Protein AF-A0A2H0PJI7-F1 (afdb_monomer_lite)

Secondary structure (DSSP, 8-state):
------EETTEEPPPHHHHHHHHHHHIIIIIT---HHHHHHHHHHTTPPPTT--SS--HHHHHHHHHHHHHT-

Sequence (73 aa):
MKYSTKKVRGKIVPHLAEQRVIKTIMDMRDRHGLSFQKIADFFSGIGIPTKRKQRKWNKEVIRCIYGNAQINQ

pLDDT: mean 72.45, std 16.97, range [38.22, 91.25]

Radius of gyration: 12.83 Å; chains: 1; bounding box: 35×26×31 Å

Structure (mmCIF, N/CA/C/O backbone):
data_AF-A0A2H0PJI7-F1
#
_entry.id   AF-A0A2H0PJI7-F1
#
loop_
_atom_site.group_PDB
_atom_site.id
_atom_site.type_symbol
_atom_site.label_atom_id
_atom_site.label_alt_id
_atom_site.label_comp_id
_atom_site.label_asym_id
_atom_site.label_entity_id
_atom_site.label_seq_id
_atom_site.pdbx_PDB_ins_code
_atom_site.Cartn_x
_atom_site.Cartn_y
_atom_site.Cartn_z
_atom_site.occupancy
_atom_site.B_iso_or_equiv
_atom_site.auth_seq_id
_atom_site.auth_comp_id
_atom_site.auth_asym_id
_atom_site.auth_atom_id
_atom_sit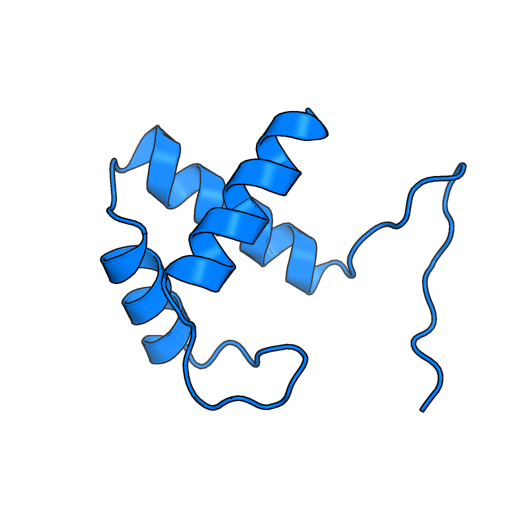e.pdbx_PDB_model_num
ATOM 1 N N . MET A 1 1 ? -25.412 1.934 9.685 1.00 40.34 1 MET A N 1
ATOM 2 C CA . MET A 1 1 ? -24.057 1.453 10.040 1.00 40.34 1 MET A CA 1
ATOM 3 C C . MET A 1 1 ? -23.164 2.657 10.298 1.00 40.34 1 MET A C 1
ATOM 5 O O . MET A 1 1 ? -22.789 3.356 9.366 1.00 40.34 1 MET A O 1
ATOM 9 N N . LYS A 1 2 ? -22.947 2.968 11.579 1.00 38.28 2 LYS A N 1
ATOM 10 C CA . LYS A 1 2 ? -22.208 4.139 12.067 1.00 38.28 2 LYS A CA 1
ATOM 11 C C . LYS A 1 2 ? -20.725 3.761 12.093 1.00 38.28 2 LYS A C 1
ATOM 13 O O . LYS A 1 2 ? -20.333 2.918 12.891 1.00 38.28 2 LYS A O 1
ATOM 18 N N . TYR A 1 3 ? -19.921 4.319 11.193 1.00 45.19 3 TYR A N 1
ATOM 19 C CA . TYR A 1 3 ? -18.473 4.115 11.211 1.00 45.19 3 TYR A CA 1
ATOM 20 C C . TYR A 1 3 ? -17.916 4.812 12.451 1.00 45.19 3 TYR A C 1
ATOM 22 O O . TYR A 1 3 ? -17.879 6.039 12.514 1.00 45.19 3 TYR A O 1
ATOM 30 N N . SER A 1 4 ? -17.545 4.030 13.461 1.00 43.06 4 SER A N 1
ATOM 31 C CA . SER A 1 4 ? -16.891 4.502 14.676 1.00 43.06 4 SER A CA 1
ATOM 32 C C . SER A 1 4 ? -15.496 5.021 14.327 1.00 43.06 4 SER A C 1
ATOM 34 O O . SER A 1 4 ? -14.504 4.295 14.352 1.00 43.06 4 SER A O 1
ATOM 36 N N . THR A 1 5 ? -15.431 6.289 13.940 1.00 43.84 5 THR A N 1
ATOM 37 C CA . THR A 1 5 ? -14.205 7.071 13.840 1.00 43.84 5 THR A CA 1
ATOM 38 C C . THR A 1 5 ? -13.623 7.237 15.240 1.00 43.84 5 THR A C 1
ATOM 40 O O . THR A 1 5 ? -14.260 7.795 16.132 1.00 43.84 5 THR A O 1
ATOM 43 N N . LYS A 1 6 ? -12.396 6.757 15.463 1.00 43.75 6 LYS A N 1
ATOM 44 C CA . LYS A 1 6 ? -11.673 7.056 16.701 1.00 43.75 6 LYS A CA 1
ATOM 45 C C . LYS A 1 6 ? -11.019 8.428 16.525 1.00 43.75 6 LYS A C 1
ATOM 47 O O . LYS A 1 6 ? -9.969 8.544 15.900 1.00 43.75 6 LYS A O 1
ATOM 52 N N . LYS A 1 7 ? -11.667 9.486 17.024 1.00 40.53 7 LYS A N 1
ATOM 53 C CA . LYS A 1 7 ? -11.031 10.804 17.154 1.00 40.53 7 LYS A CA 1
ATOM 54 C C . LYS A 1 7 ? -9.936 10.689 18.212 1.00 40.53 7 LYS A C 1
ATOM 56 O O . LYS A 1 7 ? -10.233 10.591 19.397 1.00 40.53 7 LYS A O 1
ATOM 61 N N . VAL A 1 8 ? -8.678 10.715 17.791 1.00 46.03 8 VAL A N 1
ATOM 62 C CA . VAL A 1 8 ? -7.540 10.908 18.695 1.00 46.03 8 VAL A CA 1
ATOM 63 C C . VAL A 1 8 ? -6.922 12.252 18.325 1.00 46.03 8 VAL A C 1
ATOM 65 O O . VAL A 1 8 ? -6.453 12.428 17.204 1.00 46.03 8 VAL A O 1
ATOM 68 N N . ARG A 1 9 ? -6.991 13.225 19.246 1.00 38.22 9 ARG A N 1
ATOM 69 C CA . ARG A 1 9 ? -6.403 14.575 19.105 1.00 38.22 9 ARG A CA 1
ATOM 70 C C . ARG A 1 9 ? -6.778 15.317 17.807 1.00 38.22 9 ARG A C 1
ATOM 72 O O . ARG A 1 9 ? -5.916 15.832 17.107 1.00 38.22 9 ARG A O 1
ATOM 79 N N . GLY A 1 10 ? -8.066 1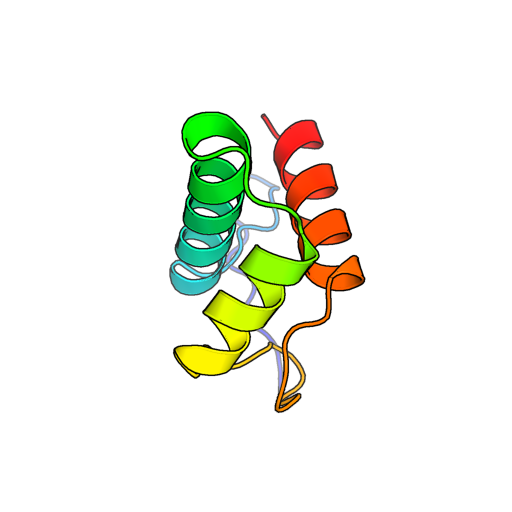5.349 17.458 1.00 45.12 10 GLY A N 1
ATOM 80 C CA . GLY A 1 10 ? -8.568 16.168 16.342 1.00 45.12 10 GLY A CA 1
ATOM 81 C C . GLY A 1 10 ? -8.266 15.653 14.927 1.00 45.12 10 GLY A C 1
ATOM 82 O O . GLY A 1 10 ? -8.748 16.248 13.969 1.00 45.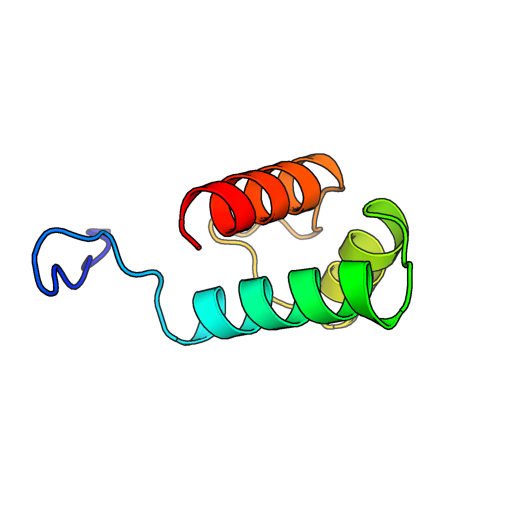12 10 GLY A O 1
ATOM 83 N N . LYS A 1 11 ? -7.549 14.531 14.768 1.00 43.06 11 LYS A N 1
ATOM 84 C CA . LYS A 1 11 ? -7.270 13.916 13.460 1.00 43.06 11 LYS A CA 1
ATOM 85 C C . LYS A 1 11 ? -8.202 12.724 13.209 1.00 43.06 11 LYS A C 1
ATOM 87 O O . LYS A 1 11 ? -8.448 11.911 14.102 1.00 43.06 11 LYS A O 1
ATOM 92 N N . ILE A 1 12 ? -8.746 12.623 11.994 1.00 46.22 12 ILE A N 1
ATOM 93 C CA . ILE A 1 12 ? -9.517 11.456 11.540 1.00 46.22 12 ILE A CA 1
ATOM 94 C C . ILE A 1 12 ? -8.501 10.350 11.255 1.00 46.22 12 ILE A C 1
ATOM 96 O O . ILE A 1 12 ? -7.883 10.336 10.196 1.00 46.22 12 ILE A O 1
ATOM 100 N N . VAL A 1 13 ? -8.274 9.461 12.221 1.00 46.75 13 VAL A N 1
ATOM 101 C CA . VAL A 1 13 ? -7.291 8.383 12.070 1.00 46.75 13 VAL A CA 1
ATOM 102 C C . VAL A 1 13 ? -7.958 7.182 11.383 1.00 46.75 13 VAL A C 1
ATOM 104 O O . VAL A 1 13 ? -8.952 6.668 11.906 1.00 46.75 13 VAL A O 1
ATOM 107 N N . PRO A 1 14 ? -7.445 6.721 10.226 1.00 53.88 14 PRO A N 1
ATOM 108 C CA . PRO A 1 14 ? -7.901 5.487 9.594 1.00 53.88 14 PRO A CA 1
ATOM 109 C C . PRO A 1 14 ? -7.668 4.279 10.519 1.00 53.88 14 PRO A C 1
ATOM 111 O O . PRO A 1 14 ? -6.709 4.262 11.290 1.00 53.88 14 PRO A O 1
ATOM 114 N N . HIS A 1 15 ? -8.519 3.251 10.450 1.00 63.97 15 HIS A N 1
ATOM 115 C CA . HIS A 1 15 ? -8.343 2.015 11.235 1.00 63.97 15 HIS A CA 1
ATOM 116 C C . HIS A 1 15 ? -6.963 1.384 10.938 1.00 63.97 15 HIS A C 1
ATOM 118 O O . HIS A 1 15 ? -6.435 1.578 9.845 1.00 63.97 15 HIS A O 1
ATOM 124 N N . LEU A 1 16 ? -6.383 0.586 11.848 1.00 68.81 16 LEU A N 1
ATOM 125 C CA . LEU A 1 16 ? -5.037 -0.017 11.677 1.00 68.81 16 LEU A CA 1
ATOM 126 C C . LEU A 1 16 ? -4.821 -0.691 10.306 1.00 68.81 16 LEU A C 1
ATOM 128 O O . LEU A 1 16 ? -3.724 -0.659 9.753 1.00 68.81 16 LEU A O 1
ATOM 132 N N . ALA A 1 17 ? -5.876 -1.278 9.737 1.00 67.56 17 ALA A N 1
ATOM 133 C CA . ALA A 1 17 ? -5.858 -1.878 8.406 1.00 67.56 17 ALA A CA 1
ATOM 134 C C . ALA A 1 17 ? -5.622 -0.845 7.288 1.00 67.56 17 ALA A C 1
ATOM 136 O O . ALA A 1 17 ? -4.835 -1.083 6.380 1.00 67.56 17 ALA A O 1
ATOM 137 N N . GLU A 1 18 ? -6.250 0.325 7.372 1.00 73.31 18 GLU A N 1
ATOM 138 C CA . GLU A 1 18 ? -6.086 1.400 6.393 1.00 73.31 18 GLU A CA 1
ATOM 139 C C . GLU A 1 18 ? -4.705 2.050 6.493 1.00 73.31 18 GLU A C 1
ATOM 141 O O . GLU A 1 18 ? -4.100 2.363 5.472 1.00 73.31 18 GLU A O 1
ATOM 146 N N . GLN A 1 19 ? -4.164 2.189 7.708 1.00 78.25 19 GLN A N 1
ATOM 147 C CA . GLN A 1 19 ? -2.788 2.656 7.896 1.00 78.25 19 GLN A CA 1
ATOM 148 C C . GLN A 1 19 ? -1.769 1.701 7.271 1.00 78.25 19 GLN A C 1
ATOM 150 O O . GLN A 1 19 ? -0.812 2.154 6.645 1.00 78.25 19 GLN A O 1
ATOM 155 N N . ARG A 1 20 ? -1.981 0.382 7.396 1.00 81.50 20 ARG A N 1
ATOM 156 C CA . ARG A 1 20 ? -1.143 -0.617 6.716 1.00 81.50 20 ARG A CA 1
ATOM 157 C C . ARG A 1 20 ? -1.198 -0.443 5.204 1.00 81.50 20 ARG A C 1
ATOM 159 O O . ARG A 1 20 ? -0.149 -0.396 4.579 1.00 81.50 20 ARG A O 1
ATOM 166 N N . VAL A 1 21 ? -2.394 -0.273 4.640 1.00 82.62 21 VAL A N 1
ATOM 167 C CA . VAL A 1 21 ? -2.566 -0.035 3.199 1.00 82.62 21 VAL A CA 1
ATOM 168 C C . VAL A 1 21 ? -1.826 1.226 2.754 1.00 82.62 21 VAL A C 1
ATOM 170 O O . VAL A 1 21 ? -1.070 1.163 1.792 1.00 82.62 21 VAL A O 1
ATOM 173 N N . ILE A 1 22 ? -1.977 2.346 3.470 1.00 85.62 22 ILE A N 1
ATOM 174 C CA . ILE A 1 22 ? -1.271 3.599 3.155 1.00 85.62 22 ILE A CA 1
ATOM 175 C C . ILE A 1 22 ? 0.242 3.383 3.182 1.00 85.62 22 ILE A C 1
ATOM 177 O O . ILE A 1 22 ? 0.923 3.722 2.218 1.00 85.62 22 ILE A O 1
ATOM 181 N N . LYS A 1 23 ? 0.762 2.759 4.245 1.00 86.75 23 LYS A N 1
ATOM 182 C CA . LYS A 1 23 ? 2.194 2.476 4.378 1.00 86.75 23 LYS A CA 1
ATOM 183 C C . LYS A 1 23 ? 2.702 1.611 3.226 1.00 86.75 23 LYS A C 1
ATOM 185 O O . LYS A 1 23 ? 3.739 1.921 2.658 1.00 86.75 23 LYS A O 1
ATOM 190 N N . THR A 1 24 ? 1.966 0.566 2.855 1.00 88.00 24 THR A N 1
ATOM 191 C CA . THR A 1 24 ? 2.319 -0.305 1.730 1.00 88.00 24 THR A CA 1
ATOM 192 C C . THR A 1 24 ? 2.270 0.436 0.394 1.00 88.00 24 THR A C 1
ATOM 194 O O . THR A 1 24 ? 3.175 0.261 -0.410 1.00 88.00 24 THR A O 1
ATOM 197 N N . ILE A 1 25 ? 1.271 1.294 0.151 1.00 88.12 25 ILE A N 1
ATOM 198 C CA . ILE A 1 25 ? 1.196 2.112 -1.073 1.00 88.12 25 ILE A CA 1
ATOM 199 C C . ILE A 1 25 ? 2.408 3.042 -1.170 1.00 88.12 25 ILE A C 1
ATOM 201 O O . ILE A 1 25 ? 3.014 3.133 -2.235 1.00 88.12 25 ILE A O 1
ATOM 205 N N . MET A 1 26 ? 2.764 3.713 -0.071 1.00 88.38 26 MET A N 1
ATOM 206 C CA . MET A 1 26 ? 3.934 4.591 -0.025 1.00 88.38 26 MET A CA 1
ATOM 207 C C . MET A 1 26 ? 5.224 3.808 -0.255 1.00 88.38 26 MET A C 1
ATOM 209 O O . MET A 1 26 ? 6.015 4.185 -1.103 1.00 88.38 26 MET A O 1
ATOM 213 N N . ASP A 1 27 ? 5.407 2.677 0.423 1.00 89.38 27 ASP A N 1
ATOM 214 C CA . ASP A 1 27 ? 6.587 1.822 0.268 1.00 89.38 27 ASP A CA 1
ATOM 215 C C . ASP A 1 27 ? 6.735 1.310 -1.179 1.00 89.38 27 ASP A C 1
ATOM 217 O O . ASP A 1 27 ? 7.784 1.454 -1.804 1.00 89.38 27 ASP A O 1
ATOM 221 N N . MET A 1 28 ? 5.643 0.826 -1.774 1.00 88.31 28 MET A N 1
ATOM 222 C CA . MET A 1 28 ? 5.607 0.377 -3.168 1.00 88.31 28 MET A CA 1
ATOM 223 C C . MET A 1 28 ? 5.881 1.493 -4.178 1.00 88.31 28 MET A C 1
ATOM 225 O O . MET A 1 28 ? 6.457 1.240 -5.239 1.00 88.31 28 MET A O 1
ATOM 229 N N . ARG A 1 29 ? 5.456 2.722 -3.880 1.00 89.06 29 ARG A N 1
ATOM 230 C CA . ARG A 1 29 ? 5.653 3.865 -4.770 1.00 89.06 29 ARG A CA 1
ATOM 231 C C . ARG A 1 29 ? 7.054 4.454 -4.632 1.00 89.06 29 ARG A C 1
ATOM 233 O O . ARG A 1 29 ? 7.739 4.573 -5.641 1.00 89.06 29 ARG A O 1
ATOM 240 N N . ASP A 1 30 ? 7.459 4.794 -3.414 1.00 87.19 30 ASP A N 1
ATOM 241 C CA . ASP A 1 30 ? 8.707 5.496 -3.116 1.00 87.19 30 ASP A CA 1
ATOM 242 C C . ASP A 1 30 ? 9.928 4.571 -3.141 1.00 87.19 30 ASP A C 1
ATOM 244 O O . ASP A 1 30 ? 10.967 4.961 -3.662 1.00 87.19 30 ASP A O 1
ATOM 248 N N . ARG A 1 31 ? 9.828 3.334 -2.629 1.00 83.62 31 ARG A N 1
ATOM 249 C CA . ARG A 1 31 ? 10.980 2.409 -2.598 1.00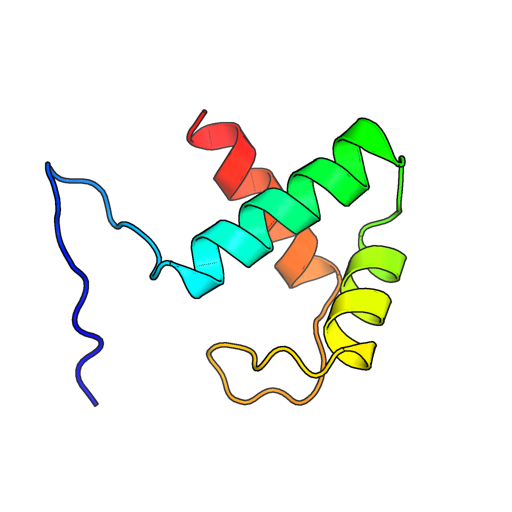 83.62 31 ARG A CA 1
ATOM 250 C C . ARG A 1 31 ? 11.099 1.557 -3.849 1.00 83.62 31 ARG A C 1
ATOM 252 O O . ARG A 1 31 ? 12.202 1.322 -4.326 1.00 83.62 31 ARG A O 1
ATOM 259 N N . HIS A 1 32 ? 9.973 1.079 -4.374 1.00 82.94 32 HIS A N 1
ATOM 260 C CA . HIS A 1 32 ? 9.965 0.159 -5.516 1.00 82.94 32 HIS A CA 1
ATOM 261 C C . HIS A 1 32 ? 9.669 0.837 -6.861 1.00 82.94 32 HIS A C 1
ATOM 263 O O . HIS A 1 32 ? 9.725 0.176 -7.897 1.00 82.94 32 HIS A O 1
ATOM 269 N N . GLY A 1 33 ? 9.327 2.131 -6.875 1.00 91.25 33 GLY A N 1
ATOM 270 C CA . GLY A 1 33 ? 9.039 2.868 -8.110 1.00 91.25 33 GLY A CA 1
ATOM 271 C C . GLY A 1 33 ? 7.817 2.350 -8.877 1.00 91.25 33 GLY A C 1
ATOM 272 O O . GLY A 1 33 ? 7.678 2.611 -10.075 1.00 91.25 33 GLY A O 1
ATOM 273 N N . LEU A 1 34 ? 6.921 1.593 -8.231 1.00 89.75 34 LEU A N 1
ATOM 274 C CA . LEU A 1 34 ? 5.789 0.972 -8.916 1.00 89.75 34 LEU A CA 1
ATOM 275 C C . LEU A 1 34 ? 4.782 2.028 -9.390 1.00 89.75 34 LEU A C 1
ATOM 277 O O . LEU A 1 34 ? 4.559 3.071 -8.765 1.00 89.75 34 LEU A O 1
ATOM 281 N N . SER A 1 35 ? 4.140 1.755 -10.527 1.00 90.75 35 SER A N 1
ATOM 282 C CA . SER A 1 35 ? 3.045 2.587 -11.021 1.00 90.75 35 SER A CA 1
ATOM 283 C C . SER A 1 35 ? 1.787 2.373 -10.178 1.00 90.75 35 SER A C 1
ATOM 285 O O . SER A 1 35 ? 1.533 1.276 -9.680 1.00 90.75 35 SER A O 1
ATOM 287 N N . PHE A 1 36 ? 0.944 3.403 -10.065 1.00 89.38 36 PHE A N 1
ATOM 288 C CA . PHE A 1 36 ? -0.323 3.303 -9.328 1.00 89.38 36 PHE A CA 1
ATOM 289 C C . PHE A 1 36 ? -1.240 2.186 -9.852 1.00 89.38 36 PHE A C 1
ATOM 291 O O . PHE A 1 36 ? -2.005 1.615 -9.081 1.00 89.38 36 PHE A O 1
ATOM 298 N N . GLN A 1 37 ? -1.134 1.855 -11.144 1.00 88.94 37 GLN A 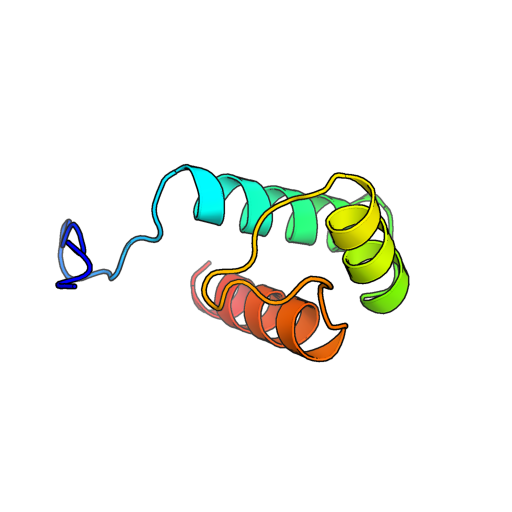N 1
ATOM 299 C CA . GLN A 1 37 ? -1.840 0.727 -11.750 1.00 88.94 37 GLN A CA 1
ATOM 300 C C . GLN A 1 37 ? -1.344 -0.609 -11.181 1.00 88.94 37 GLN A C 1
ATOM 302 O O . GLN A 1 37 ? -2.151 -1.365 -10.656 1.00 88.94 37 GLN A O 1
ATOM 307 N N . LYS A 1 38 ? -0.024 -0.853 -11.173 1.00 88.38 38 LYS A N 1
ATOM 308 C CA . LYS A 1 38 ? 0.555 -2.083 -10.603 1.00 88.38 38 LYS A CA 1
ATOM 309 C C . LYS A 1 38 ? 0.226 -2.248 -9.123 1.00 88.38 38 LYS A C 1
ATOM 311 O O . LYS A 1 38 ? -0.038 -3.354 -8.669 1.00 88.38 38 LYS A O 1
ATOM 316 N N . ILE A 1 39 ? 0.221 -1.143 -8.381 1.00 89.38 39 ILE A N 1
ATOM 317 C CA . ILE A 1 39 ? -0.171 -1.142 -6.971 1.00 89.38 39 ILE A CA 1
ATOM 318 C C . ILE A 1 39 ? -1.648 -1.551 -6.846 1.00 89.38 39 ILE A C 1
ATOM 320 O O . ILE A 1 39 ? -1.974 -2.441 -6.068 1.00 89.38 39 ILE A O 1
ATOM 324 N N . ALA A 1 40 ? -2.546 -0.979 -7.653 1.00 87.62 40 ALA A N 1
ATOM 325 C CA . ALA A 1 40 ? -3.961 -1.358 -7.657 1.00 87.62 40 ALA A CA 1
ATOM 326 C C . ALA A 1 40 ? -4.189 -2.836 -8.034 1.00 87.62 40 ALA A C 1
ATOM 328 O O . ALA A 1 40 ? -5.013 -3.509 -7.408 1.00 87.62 40 ALA A O 1
ATOM 329 N N . ASP A 1 41 ? -3.444 -3.355 -9.010 1.00 87.56 41 ASP A N 1
ATOM 330 C CA . ASP A 1 41 ? -3.505 -4.764 -9.409 1.00 87.56 41 ASP A CA 1
ATOM 331 C C . ASP A 1 41 ? -3.014 -5.679 -8.280 1.00 87.56 41 ASP A C 1
ATOM 333 O O . ASP A 1 41 ? -3.676 -6.664 -7.956 1.00 87.56 41 ASP A O 1
ATOM 337 N N . PHE A 1 42 ? -1.926 -5.300 -7.600 1.00 87.56 42 PHE A N 1
ATOM 338 C CA . PHE A 1 42 ? -1.429 -6.006 -6.420 1.00 87.56 42 PHE A CA 1
ATOM 339 C C . PHE A 1 42 ? -2.492 -6.073 -5.319 1.00 87.56 42 PHE A C 1
ATOM 341 O O . PHE A 1 42 ? -2.840 -7.163 -4.871 1.00 87.56 42 PHE A O 1
ATOM 348 N N . PHE A 1 43 ? -3.073 -4.930 -4.935 1.00 82.81 43 PHE A N 1
ATOM 349 C CA . PHE A 1 43 ? -4.114 -4.861 -3.903 1.00 82.81 43 PHE A CA 1
ATOM 350 C C . PHE A 1 43 ? -5.388 -5.634 -4.271 1.00 82.81 43 PHE A C 1
ATOM 352 O O . PHE A 1 43 ? -6.046 -6.199 -3.394 1.00 82.81 43 PHE A O 1
ATOM 359 N N . SER A 1 44 ? -5.725 -5.682 -5.561 1.00 82.25 44 SER A N 1
ATOM 360 C CA . SER A 1 44 ? -6.841 -6.481 -6.072 1.00 82.25 44 SER A CA 1
ATOM 361 C C . SER A 1 44 ? -6.539 -7.982 -6.035 1.00 82.25 44 SER A C 1
ATOM 363 O O . SER A 1 44 ? -7.431 -8.763 -5.717 1.00 82.25 44 SER A O 1
ATOM 365 N N . GLY A 1 45 ? -5.297 -8.385 -6.317 1.00 80.75 45 GLY A N 1
ATOM 366 C CA . GLY A 1 45 ? -4.863 -9.785 -6.315 1.00 80.75 45 GLY A CA 1
ATOM 367 C C . GLY A 1 45 ? -4.776 -10.404 -4.919 1.00 80.75 45 GLY A C 1
ATOM 368 O O . GLY A 1 45 ? -5.125 -11.565 -4.742 1.00 80.75 45 GLY A O 1
ATOM 369 N N . ILE A 1 46 ? -4.385 -9.622 -3.909 1.00 80.19 46 ILE A N 1
ATOM 370 C CA . ILE A 1 46 ? -4.298 -10.089 -2.512 1.00 80.19 46 ILE A CA 1
ATOM 371 C C . ILE A 1 46 ? -5.646 -10.079 -1.770 1.00 80.19 46 ILE A C 1
ATOM 373 O O . ILE A 1 46 ? -5.707 -10.444 -0.598 1.00 80.19 46 ILE A O 1
ATOM 377 N N . GLY A 1 47 ? -6.726 -9.631 -2.421 1.00 69.94 47 GLY A N 1
ATOM 378 C CA . GLY A 1 47 ? -8.076 -9.670 -1.857 1.00 69.94 47 GLY A CA 1
ATOM 379 C C . GLY A 1 47 ? -8.328 -8.681 -0.716 1.00 69.94 47 GLY A C 1
ATOM 380 O O . GLY A 1 47 ? -9.211 -8.924 0.107 1.00 69.94 47 GLY A O 1
ATOM 381 N N . ILE A 1 48 ? -7.591 -7.561 -0.640 1.00 71.19 48 ILE A N 1
ATOM 382 C CA . ILE A 1 48 ? -7.846 -6.554 0.400 1.00 71.19 48 ILE A CA 1
ATOM 383 C C . ILE A 1 48 ? -9.205 -5.880 0.139 1.00 71.19 48 ILE A C 1
ATOM 385 O O . ILE A 1 48 ? -9.376 -5.230 -0.900 1.00 71.19 48 ILE A O 1
ATOM 389 N N . PRO A 1 49 ? -10.168 -5.979 1.077 1.00 65.69 49 PRO A N 1
ATOM 390 C CA . PRO A 1 49 ? -11.505 -5.445 0.883 1.00 65.69 49 PRO A CA 1
ATOM 391 C C . PRO A 1 49 ? -11.480 -3.917 0.864 1.00 65.69 49 PRO A C 1
ATOM 393 O O . PRO A 1 49 ? -10.973 -3.262 1.775 1.00 65.69 49 PRO A O 1
ATOM 396 N N . THR A 1 50 ? -12.076 -3.333 -0.172 1.00 68.38 50 THR A N 1
ATOM 397 C CA . THR A 1 50 ? -12.282 -1.885 -0.233 1.00 68.38 50 THR A CA 1
ATOM 398 C C . THR A 1 50 ? -13.436 -1.477 0.687 1.00 68.38 50 THR A C 1
ATOM 400 O O . THR A 1 50 ? -14.414 -2.211 0.860 1.00 68.38 50 THR A O 1
ATOM 403 N N . LYS A 1 51 ? -13.377 -0.254 1.230 1.00 62.28 51 LYS A N 1
ATOM 404 C CA . LYS A 1 51 ? -14.433 0.331 2.084 1.00 62.28 51 LYS A CA 1
ATOM 405 C C . LYS A 1 51 ? -15.848 0.238 1.491 1.00 62.28 51 LYS A C 1
ATOM 407 O O . LYS A 1 51 ? -16.816 0.198 2.241 1.00 62.28 51 LYS A O 1
ATOM 412 N N . ARG A 1 52 ? -15.984 0.205 0.160 1.00 59.47 52 ARG A N 1
ATOM 413 C CA . ARG A 1 52 ? -17.276 0.130 -0.547 1.00 59.47 52 ARG A CA 1
ATOM 414 C C . ARG A 1 52 ? -17.675 -1.284 -0.993 1.00 59.47 52 ARG A C 1
ATOM 416 O O . ARG A 1 52 ? -18.561 -1.406 -1.831 1.00 59.47 52 ARG A O 1
ATOM 423 N N . LYS A 1 53 ? -17.036 -2.348 -0.480 1.00 56.22 53 LYS A N 1
ATOM 424 C CA . LYS A 1 53 ? -17.204 -3.731 -0.985 1.00 56.22 53 LYS A CA 1
ATOM 425 C C . LYS A 1 53 ? -16.992 -3.847 -2.507 1.00 56.22 53 LYS A C 1
ATOM 427 O O . LYS A 1 53 ? -17.498 -4.770 -3.141 1.00 56.22 53 LYS A O 1
ATOM 432 N N . GLN A 1 54 ? -16.251 -2.920 -3.118 1.00 58.28 54 GLN A N 1
ATOM 433 C CA . GLN A 1 54 ? -15.868 -3.054 -4.518 1.00 58.28 54 GLN A CA 1
ATOM 434 C C . GLN A 1 54 ? -14.835 -4.171 -4.647 1.00 58.28 54 GLN A C 1
ATOM 436 O O . GLN A 1 54 ? -13.892 -4.248 -3.858 1.00 58.28 54 GLN A O 1
ATOM 441 N N . ARG A 1 55 ? -15.033 -5.022 -5.661 1.00 63.06 55 ARG A N 1
ATOM 442 C CA . ARG A 1 55 ? -14.219 -6.216 -5.932 1.00 63.06 55 ARG A CA 1
ATOM 443 C C . ARG A 1 55 ? -12.793 -5.904 -6.407 1.00 63.06 55 ARG A C 1
ATOM 445 O O . ARG A 1 55 ? -11.977 -6.813 -6.428 1.00 63.06 55 ARG A O 1
ATOM 452 N N . LYS A 1 56 ? -12.498 -4.665 -6.823 1.00 73.81 56 LYS A N 1
ATOM 453 C CA . LYS A 1 56 ? -11.193 -4.267 -7.379 1.00 73.81 56 LYS A CA 1
ATOM 454 C C . LYS A 1 56 ? -10.772 -2.884 -6.891 1.00 73.81 56 LYS A C 1
ATOM 456 O O . LYS A 1 56 ? -11.613 -2.003 -6.709 1.00 73.81 56 LYS A O 1
ATOM 461 N N . TRP A 1 57 ? -9.470 -2.703 -6.714 1.00 81.19 57 TRP A N 1
ATOM 462 C CA . TRP A 1 57 ? -8.846 -1.409 -6.467 1.00 81.19 57 TRP A CA 1
ATOM 463 C C . TRP A 1 57 ? -8.667 -0.658 -7.787 1.00 81.19 57 TRP A C 1
ATOM 465 O O . TRP A 1 57 ? -8.230 -1.229 -8.782 1.00 81.19 57 TRP A O 1
ATOM 475 N N . ASN A 1 58 ? -9.007 0.631 -7.803 1.00 83.75 58 ASN A N 1
ATOM 476 C CA . ASN A 1 58 ? -8.786 1.507 -8.955 1.00 83.75 58 ASN A CA 1
ATOM 477 C C . ASN A 1 58 ? -7.502 2.328 -8.736 1.00 83.75 58 ASN A C 1
ATOM 479 O O . ASN A 1 58 ? -7.268 2.837 -7.636 1.00 83.75 58 ASN A O 1
ATOM 483 N N . LYS A 1 59 ? -6.694 2.507 -9.790 1.00 86.88 59 LYS A N 1
ATOM 484 C CA . LYS A 1 59 ? -5.502 3.373 -9.791 1.00 86.88 59 LYS A CA 1
ATOM 485 C C . LYS A 1 59 ? -5.790 4.782 -9.264 1.00 86.88 59 LYS A C 1
ATOM 487 O O . LYS A 1 59 ? -4.942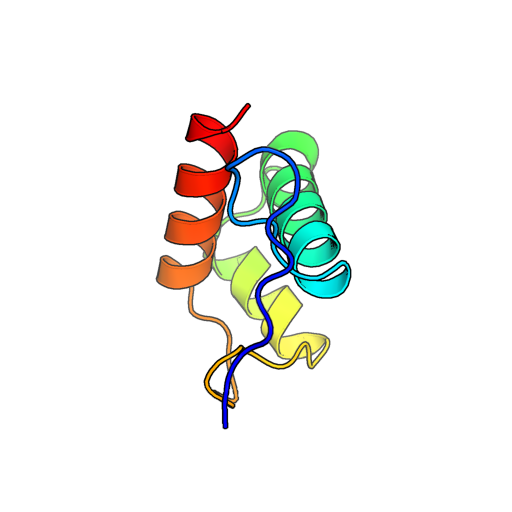 5.364 -8.595 1.00 86.88 59 LYS A O 1
ATOM 492 N N . GLU A 1 60 ? -6.975 5.327 -9.541 1.00 85.56 60 GLU A N 1
ATOM 493 C CA . GLU A 1 60 ? -7.352 6.679 -9.114 1.00 85.56 60 GLU A CA 1
ATOM 494 C C . GLU A 1 60 ? -7.534 6.757 -7.600 1.00 85.56 60 GLU A C 1
ATOM 496 O O . GLU A 1 60 ? -7.131 7.733 -6.972 1.00 85.56 60 GLU A O 1
ATOM 501 N N . VAL A 1 61 ? -8.056 5.685 -7.000 1.00 83.81 61 VAL A N 1
ATOM 502 C CA . VAL A 1 61 ? -8.192 5.559 -5.547 1.00 83.81 61 VAL A CA 1
ATOM 503 C C . VAL A 1 61 ? -6.813 5.479 -4.900 1.00 83.81 61 VAL A C 1
ATOM 505 O O . VAL A 1 61 ? -6.553 6.201 -3.943 1.00 83.81 61 VAL A O 1
ATOM 508 N N . ILE A 1 62 ? -5.904 4.670 -5.451 1.00 85.94 62 ILE A N 1
ATOM 509 C CA . ILE A 1 62 ? -4.518 4.586 -4.967 1.00 85.94 62 ILE A CA 1
ATOM 510 C C . ILE A 1 62 ? -3.819 5.948 -5.069 1.00 85.94 62 ILE A C 1
ATOM 512 O O . ILE A 1 62 ? -3.189 6.380 -4.106 1.00 85.94 62 ILE A O 1
ATOM 516 N N . ARG A 1 63 ? -3.969 6.656 -6.196 1.00 87.00 63 ARG A N 1
ATOM 517 C CA . ARG A 1 63 ? -3.410 8.004 -6.386 1.00 87.00 63 ARG A CA 1
ATOM 518 C C . ARG A 1 63 ? -3.972 8.997 -5.366 1.00 87.00 63 ARG A C 1
ATOM 520 O O . ARG A 1 63 ? -3.207 9.758 -4.785 1.00 87.00 63 ARG A O 1
ATOM 527 N N . CYS A 1 64 ? -5.284 8.980 -5.133 1.00 84.56 64 CYS A N 1
ATOM 528 C CA . CYS A 1 64 ? -5.936 9.844 -4.150 1.00 84.56 64 CYS A CA 1
ATOM 529 C C . CYS A 1 64 ? -5.431 9.561 -2.727 1.00 84.56 64 CYS A C 1
ATOM 531 O O . CYS A 1 64 ? -5.104 10.490 -1.991 1.00 84.56 64 CYS A O 1
ATOM 533 N N . ILE A 1 65 ? -5.303 8.284 -2.352 1.00 84.75 65 ILE A N 1
ATOM 534 C CA . ILE A 1 65 ? -4.766 7.878 -1.046 1.00 84.75 65 ILE A CA 1
ATOM 535 C C . ILE A 1 65 ? -3.314 8.331 -0.891 1.00 84.75 65 ILE A C 1
ATOM 537 O O . ILE A 1 65 ? -2.974 8.897 0.143 1.00 84.75 65 ILE A O 1
ATOM 541 N N . TYR A 1 66 ? -2.480 8.119 -1.910 1.00 86.12 66 TYR A N 1
ATOM 542 C CA . TYR A 1 66 ? -1.080 8.538 -1.898 1.00 86.12 66 TYR A CA 1
ATOM 543 C C . TYR A 1 66 ? -0.943 10.060 -1.746 1.00 86.12 66 TYR A C 1
ATOM 545 O O . TYR A 1 66 ? -0.228 10.521 -0.862 1.00 86.12 66 TYR A O 1
ATOM 553 N N . GLY A 1 67 ? -1.693 10.844 -2.530 1.00 83.44 67 GLY A N 1
ATOM 554 C CA . GLY A 1 67 ? -1.684 12.308 -2.428 1.00 83.44 67 GLY A CA 1
ATOM 555 C C . GLY A 1 67 ? -2.133 12.808 -1.052 1.00 83.44 67 GLY A C 1
ATOM 556 O O . GLY A 1 67 ? -1.464 13.637 -0.444 1.00 83.44 67 GLY A O 1
ATOM 557 N N . ASN A 1 68 ? -3.213 12.242 -0.504 1.00 80.06 68 ASN A N 1
ATOM 558 C CA . ASN A 1 68 ? -3.673 12.576 0.847 1.00 80.06 68 ASN A CA 1
ATOM 559 C C . ASN A 1 68 ? -2.665 12.172 1.934 1.00 80.06 68 ASN A C 1
ATOM 561 O O . ASN A 1 68 ? -2.584 12.837 2.966 1.00 80.06 68 ASN A O 1
ATOM 565 N N . ALA A 1 69 ? -1.916 11.085 1.729 1.00 78.44 69 ALA A N 1
ATOM 566 C CA . ALA A 1 69 ? -0.884 10.647 2.660 1.00 78.44 69 ALA A CA 1
ATOM 567 C C . ALA A 1 69 ? 0.320 11.599 2.666 1.00 78.44 69 ALA A C 1
ATOM 569 O O . ALA A 1 69 ? 0.809 11.912 3.746 1.00 78.44 69 ALA A O 1
ATOM 570 N N . GLN A 1 70 ? 0.743 12.112 1.503 1.00 73.69 70 GLN A N 1
ATOM 571 C CA . GLN A 1 70 ? 1.838 13.087 1.421 1.00 73.69 70 GLN A CA 1
ATOM 572 C C . GLN A 1 70 ? 1.495 14.441 2.056 1.00 73.69 70 GLN A C 1
ATOM 574 O O . GLN A 1 70 ? 2.364 15.057 2.651 1.00 73.69 70 GLN A O 1
ATOM 579 N N . ILE A 1 71 ? 0.238 14.895 1.980 1.00 66.38 71 ILE A N 1
ATOM 580 C CA . ILE A 1 71 ? -0.189 16.179 2.578 1.00 66.38 71 ILE A CA 1
ATOM 581 C C . ILE A 1 71 ? -0.207 16.127 4.120 1.00 66.38 71 ILE A C 1
ATOM 583 O O . ILE A 1 71 ? -0.145 17.161 4.779 1.00 66.38 71 ILE A O 1
ATOM 587 N N . ASN A 1 72 ? -0.328 14.933 4.710 1.00 53.19 72 ASN A N 1
ATOM 588 C CA . ASN A 1 72 ? -0.420 14.743 6.163 1.00 53.19 72 ASN A CA 1
ATOM 589 C C . ASN A 1 72 ? 0.903 14.306 6.827 1.00 53.19 72 ASN A C 1
ATOM 591 O O . ASN A 1 72 ? 0.882 13.992 8.024 1.00 53.19 72 ASN A O 1
ATOM 595 N N . GLN A 1 73 ? 2.005 14.243 6.070 1.00 51.34 73 GLN A N 1
ATOM 596 C CA . GLN A 1 73 ? 3.370 14.071 6.589 1.00 51.34 73 GLN A CA 1
ATOM 597 C C . GLN A 1 73 ? 4.006 15.423 6.896 1.00 51.34 73 GLN A C 1
ATOM 599 O O . GLN A 1 73 ? 4.748 15.467 7.901 1.00 51.34 73 GLN A O 1
#

Foldseek 3Di:
DDPPQDDDPNDRDDDPLVVVLLVVLCCCCVVVVDQLVVSFVVCLVVQPADPVSDSTGDSVNSVVSNVVVVVVD